Protein AF-A0A949QDS4-F1 (afdb_monomer_lite)

Radius of gyration: 14.27 Å; chains: 1; bounding box: 40×32×34 Å

Secondary structure (DSSP, 8-state):
---S--S----SSS---HHHHHHHHHHHHHHTT-EEEEEEE----TT--TT---SS--EEEEEEESS--

pLDDT: mean 79.59, std 17.5, range [36.0, 97.5]

Sequence (69 aa):
LAPCCGTLVPEENQKACCDGYSSLLQEVGAIAGLEIEKVEGYAKGYGYAVGVMTGGANHAWNVVNLDGR

Structure (mmCIF, N/CA/C/O backbone):
data_AF-A0A949QDS4-F1
#
_entry.id   AF-A0A949QDS4-F1
#
loop_
_atom_site.group_PDB
_atom_site.id
_atom_site.type_symbol
_atom_site.label_atom_id
_atom_site.label_alt_id
_atom_site.label_comp_id
_atom_site.label_asym_id
_atom_site.label_entity_id
_atom_site.label_seq_id
_atom_site.pdbx_PDB_ins_code
_atom_site.Cartn_x
_atom_site.Cartn_y
_atom_site.Cartn_z
_atom_site.occupancy
_atom_site.B_iso_or_equiv
_atom_site.auth_seq_id
_atom_site.auth_comp_id
_atom_site.auth_asym_id
_atom_site.auth_atom_id
_atom_site.pdbx_PDB_model_num
ATOM 1 N N . LEU A 1 1 ? 27.057 -0.263 -0.625 1.00 37.94 1 LEU A N 1
ATOM 2 C CA . LEU A 1 1 ? 25.628 -0.380 -0.986 1.00 37.94 1 LEU A CA 1
ATOM 3 C C . LEU A 1 1 ? 24.852 0.175 0.195 1.00 37.94 1 LEU A C 1
ATOM 5 O O . LEU A 1 1 ? 24.811 -0.482 1.225 1.00 37.94 1 LEU A O 1
ATOM 9 N N . ALA A 1 2 ? 24.412 1.432 0.121 1.00 36.00 2 ALA A N 1
ATOM 10 C CA . ALA A 1 2 ? 23.599 2.009 1.188 1.00 36.00 2 ALA A CA 1
ATOM 11 C C . ALA A 1 2 ? 22.260 1.252 1.231 1.00 36.00 2 ALA A C 1
ATOM 13 O O . ALA A 1 2 ? 21.726 0.976 0.152 1.00 36.00 2 ALA A O 1
ATOM 14 N N . PRO A 1 3 ? 21.727 0.891 2.413 1.00 46.03 3 PRO A N 1
ATOM 15 C CA . PRO A 1 3 ? 20.348 0.429 2.491 1.00 46.03 3 PRO A CA 1
ATOM 16 C C . PRO A 1 3 ? 19.483 1.534 1.886 1.00 46.03 3 PRO A C 1
ATOM 18 O O . PRO A 1 3 ? 19.749 2.715 2.126 1.00 46.03 3 PRO A O 1
ATOM 21 N N . CYS A 1 4 ? 18.526 1.171 1.033 1.00 48.25 4 CYS A N 1
ATOM 22 C CA . CYS A 1 4 ? 17.557 2.111 0.487 1.00 48.25 4 CYS A CA 1
ATOM 23 C C . CYS A 1 4 ? 16.805 2.739 1.661 1.00 48.25 4 CYS A C 1
ATOM 25 O O . CYS A 1 4 ? 15.851 2.150 2.131 1.00 48.25 4 CYS A O 1
ATOM 27 N N . CYS A 1 5 ? 17.331 3.868 2.145 1.00 46.72 5 CYS A N 1
ATOM 28 C CA . CYS A 1 5 ? 16.779 4.814 3.102 1.00 46.72 5 CYS A CA 1
ATOM 29 C C . CYS A 1 5 ? 15.898 4.167 4.180 1.00 46.72 5 CYS A C 1
ATOM 31 O O . CYS A 1 5 ? 14.733 3.879 3.928 1.00 46.72 5 CYS A O 1
ATOM 33 N N . GLY A 1 6 ? 16.469 3.949 5.370 1.00 45.28 6 GLY A N 1
ATOM 34 C CA . GLY A 1 6 ? 15.747 3.410 6.521 1.00 45.28 6 GLY A CA 1
ATOM 35 C C . GLY A 1 6 ? 14.436 4.140 6.807 1.00 45.28 6 GLY A C 1
ATOM 36 O O . GLY A 1 6 ? 14.214 5.236 6.310 1.00 45.28 6 GLY A O 1
ATOM 37 N N . THR A 1 7 ? 13.605 3.489 7.615 1.00 46.78 7 THR A N 1
ATOM 38 C CA . THR A 1 7 ? 12.294 3.851 8.174 1.00 46.78 7 THR A CA 1
ATOM 39 C C . THR A 1 7 ? 12.084 5.346 8.470 1.00 46.78 7 THR A C 1
ATOM 41 O O . THR A 1 7 ? 11.985 5.756 9.622 1.00 46.78 7 THR A O 1
ATOM 44 N N . LEU A 1 8 ? 12.039 6.188 7.441 1.00 50.66 8 LEU A N 1
ATOM 45 C CA . LEU A 1 8 ? 11.789 7.615 7.560 1.00 50.66 8 LEU A CA 1
ATOM 46 C C . LEU A 1 8 ? 10.374 7.868 7.058 1.00 50.66 8 LEU A C 1
ATOM 48 O O . LEU A 1 8 ? 10.094 7.900 5.857 1.00 50.66 8 LEU A O 1
ATOM 52 N N . VAL A 1 9 ? 9.485 8.030 8.031 1.00 55.19 9 VAL A N 1
ATOM 53 C CA . VAL A 1 9 ? 8.215 8.733 7.886 1.00 55.19 9 VAL A CA 1
ATOM 54 C C . VAL A 1 9 ? 8.509 10.067 7.174 1.00 55.19 9 VAL A C 1
ATOM 56 O O . VAL A 1 9 ? 9.531 10.684 7.484 1.00 55.19 9 VAL A O 1
ATOM 59 N N . PRO A 1 10 ? 7.709 10.522 6.190 1.00 56.91 10 PRO A N 1
ATOM 60 C CA . PRO A 1 10 ? 7.952 11.785 5.493 1.00 56.91 10 PRO A CA 1
ATOM 61 C C . PRO A 1 10 ? 7.697 12.987 6.415 1.00 56.91 10 PRO A C 1
ATOM 63 O O . PRO A 1 10 ? 6.716 13.711 6.264 1.00 56.91 10 PRO A O 1
ATOM 66 N N . GLU A 1 11 ? 8.591 13.215 7.366 1.00 56.72 11 GLU A N 1
ATOM 67 C CA . GLU A 1 11 ? 8.654 14.434 8.153 1.00 56.72 11 GLU A CA 1
ATOM 68 C C . GLU A 1 11 ? 9.513 15.475 7.424 1.00 56.72 11 GLU A C 1
ATOM 70 O O . GLU A 1 11 ? 10.385 15.149 6.625 1.00 56.72 11 GLU A O 1
ATOM 75 N N . GLU A 1 12 ? 9.162 16.743 7.621 1.00 57.22 12 GLU A N 1
ATOM 76 C CA . GLU A 1 12 ? 9.764 17.972 7.075 1.00 57.22 12 GLU A CA 1
ATOM 77 C C . GLU A 1 12 ? 9.564 18.298 5.576 1.00 57.22 12 GLU A C 1
ATOM 79 O O . GLU A 1 12 ? 9.213 19.435 5.269 1.00 57.22 12 GLU A O 1
ATOM 84 N N . ASN A 1 13 ? 9.696 17.351 4.635 1.00 70.38 13 ASN A N 1
ATOM 85 C CA . ASN A 1 13 ? 9.645 17.661 3.186 1.00 70.38 13 ASN A CA 1
ATOM 86 C C . ASN A 1 13 ? 8.486 17.011 2.403 1.00 70.38 13 ASN A C 1
ATOM 88 O O . ASN A 1 13 ? 8.413 17.184 1.184 1.00 70.38 13 ASN A O 1
ATOM 92 N N . GLN A 1 14 ? 7.600 16.258 3.074 1.00 77.38 14 GLN A N 1
ATOM 93 C CA . GLN A 1 14 ? 6.462 15.529 2.475 1.00 77.38 14 GLN A CA 1
ATOM 94 C C . GLN A 1 14 ? 6.845 14.613 1.293 1.00 77.38 14 GLN A C 1
ATOM 96 O O . GLN A 1 14 ? 6.023 14.317 0.423 1.00 77.38 14 GLN A O 1
ATOM 101 N N . LYS A 1 15 ? 8.103 14.165 1.244 1.00 82.56 15 LYS A N 1
ATOM 102 C CA . LYS A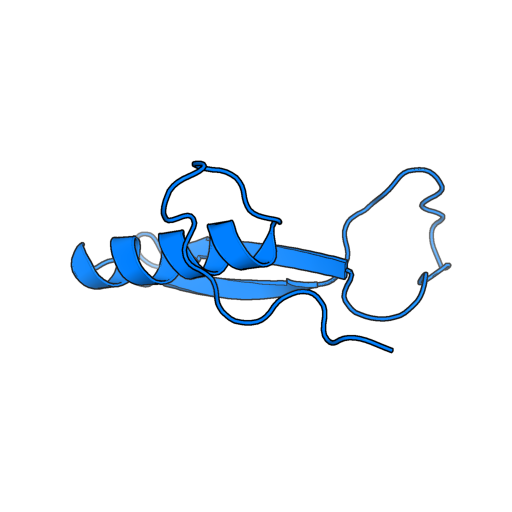 1 15 ? 8.671 13.369 0.153 1.00 82.56 15 LYS A CA 1
ATOM 103 C C . LYS A 1 15 ? 9.258 12.082 0.709 1.00 82.56 15 LYS A C 1
ATOM 105 O O . LYS A 1 15 ? 10.121 12.129 1.577 1.00 82.56 15 LYS A O 1
ATOM 110 N N . ALA A 1 16 ? 8.833 10.954 0.155 1.00 84.19 16 ALA A N 1
ATOM 111 C CA . ALA A 1 16 ? 9.392 9.639 0.439 1.00 84.19 16 ALA A CA 1
ATOM 112 C C . ALA A 1 16 ? 9.401 8.761 -0.825 1.00 84.19 16 ALA A C 1
ATOM 114 O O . ALA A 1 16 ? 8.771 9.084 -1.832 1.00 84.19 16 ALA A O 1
ATOM 115 N N . CYS A 1 17 ? 10.129 7.642 -0.785 1.00 87.94 17 CYS A N 1
ATOM 116 C CA . CYS A 1 17 ? 9.951 6.555 -1.756 1.00 87.94 17 CYS A CA 1
ATOM 117 C C . CYS A 1 17 ? 8.719 5.707 -1.391 1.00 87.94 17 CYS A C 1
ATOM 119 O O . CYS A 1 17 ? 8.121 5.895 -0.331 1.00 87.94 17 CYS A O 1
ATOM 121 N N . CYS A 1 18 ? 8.354 4.748 -2.251 1.00 89.50 18 CYS A N 1
ATOM 122 C CA . CYS A 1 18 ? 7.222 3.841 -2.009 1.00 89.50 18 CYS A CA 1
ATOM 123 C C . CYS A 1 18 ? 7.273 3.147 -0.637 1.00 89.50 18 CYS A C 1
ATOM 125 O O . CYS A 1 18 ? 6.239 3.034 0.014 1.00 89.50 18 CYS A O 1
ATOM 127 N N . ASP A 1 19 ? 8.462 2.774 -0.160 1.00 89.06 19 ASP A N 1
ATOM 128 C CA . ASP A 1 19 ? 8.642 2.168 1.161 1.00 89.06 19 ASP A CA 1
ATOM 129 C C . ASP A 1 19 ? 8.266 3.107 2.321 1.00 89.06 19 ASP A C 1
ATOM 131 O O . ASP A 1 19 ? 7.535 2.711 3.231 1.00 89.06 19 ASP A O 1
ATOM 135 N N . GLY A 1 20 ? 8.682 4.376 2.258 1.00 89.19 20 GLY A N 1
ATOM 136 C CA . GLY A 1 20 ? 8.372 5.362 3.297 1.00 89.19 20 GLY A CA 1
ATOM 137 C C . GLY A 1 20 ? 6.887 5.725 3.337 1.00 89.19 20 GLY A C 1
ATOM 138 O O . GLY A 1 20 ? 6.299 5.790 4.414 1.00 89.19 20 GLY A O 1
ATOM 139 N N . TYR A 1 21 ? 6.240 5.873 2.174 1.00 90.75 21 TYR A N 1
ATOM 140 C CA . TYR A 1 21 ? 4.786 6.070 2.127 1.00 90.75 21 TYR A CA 1
ATOM 141 C C . TYR A 1 21 ? 4.016 4.842 2.612 1.00 90.75 21 TYR A C 1
ATOM 143 O O . TYR A 1 21 ? 3.045 4.996 3.350 1.00 90.75 21 TYR A O 1
ATOM 151 N N . SER A 1 22 ? 4.455 3.637 2.239 1.00 93.56 22 SER A N 1
ATOM 152 C CA . SER A 1 22 ? 3.780 2.410 2.669 1.00 93.56 22 SER A CA 1
ATOM 153 C C . SER A 1 22 ? 3.924 2.181 4.173 1.00 93.56 22 SER A C 1
ATOM 155 O O . SER A 1 22 ? 2.988 1.723 4.822 1.00 93.56 22 SER A O 1
ATOM 157 N N . SER A 1 23 ? 5.072 2.544 4.750 1.00 93.38 23 SER A N 1
ATOM 158 C CA . SER A 1 23 ? 5.291 2.474 6.198 1.00 93.38 23 SER A CA 1
ATOM 159 C C . SER A 1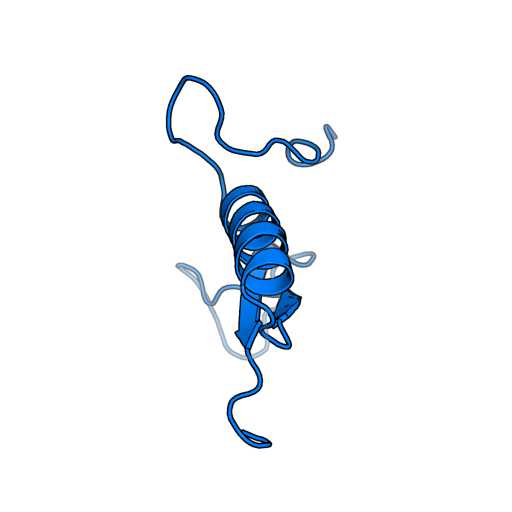 23 ? 4.425 3.501 6.941 1.00 93.38 23 SER A C 1
ATOM 161 O O . SER A 1 23 ? 3.709 3.131 7.866 1.00 93.38 23 SER A O 1
ATOM 163 N N . LEU A 1 24 ? 4.383 4.758 6.473 1.00 92.88 24 LEU A N 1
ATOM 164 C CA . LEU A 1 24 ? 3.504 5.789 7.043 1.00 92.88 24 LEU A CA 1
ATOM 165 C C . LEU A 1 24 ? 2.031 5.356 7.029 1.00 92.88 24 LEU A C 1
ATOM 167 O O . LEU A 1 24 ? 1.333 5.488 8.031 1.00 92.88 24 LEU A O 1
ATOM 171 N N . LEU A 1 25 ? 1.537 4.867 5.889 1.00 94.25 25 LEU A N 1
ATOM 172 C CA . LEU A 1 25 ? 0.135 4.471 5.770 1.00 94.25 25 LEU A CA 1
ATOM 173 C C . LEU A 1 25 ? -0.201 3.270 6.647 1.00 94.25 25 LEU A C 1
ATOM 175 O O . LEU A 1 25 ? -1.300 3.232 7.193 1.00 94.25 25 LEU A O 1
ATOM 179 N N . GLN A 1 26 ? 0.732 2.331 6.824 1.00 96.25 26 GLN A N 1
ATOM 180 C CA . GLN A 1 26 ? 0.552 1.225 7.758 1.00 96.25 26 GLN A CA 1
ATOM 181 C C . GLN A 1 26 ? 0.344 1.736 9.189 1.00 96.25 26 GLN A C 1
ATOM 183 O O . GLN A 1 26 ? -0.597 1.308 9.852 1.00 96.25 26 GLN A O 1
ATOM 188 N N . GLU A 1 27 ? 1.165 2.684 9.648 1.00 95.50 27 GLU A N 1
ATOM 189 C CA . GLU A 1 27 ? 1.032 3.270 10.987 1.00 95.50 27 GLU A CA 1
ATOM 190 C C . GLU A 1 27 ? -0.288 4.035 11.150 1.00 95.50 27 GLU A C 1
ATOM 192 O O . GLU A 1 27 ? -1.028 3.810 12.108 1.00 95.50 27 GLU A O 1
ATOM 197 N N . VAL A 1 28 ? -0.628 4.897 10.186 1.00 95.31 28 VAL A N 1
ATOM 198 C CA . VAL A 1 28 ? -1.878 5.674 10.214 1.00 95.31 28 VAL A CA 1
ATOM 199 C C . VAL A 1 28 ? -3.102 4.758 10.180 1.00 95.31 28 VAL A C 1
ATOM 201 O O . VAL A 1 28 ? -4.045 4.962 10.944 1.00 95.31 28 VAL A O 1
ATOM 204 N N . GLY A 1 29 ? -3.097 3.737 9.322 1.00 95.62 29 GLY A N 1
ATOM 205 C CA . GLY A 1 29 ? -4.189 2.774 9.219 1.00 95.62 29 GLY A CA 1
ATOM 206 C C . GLY A 1 29 ? -4.343 1.937 10.488 1.00 95.62 29 GLY A C 1
ATOM 207 O O . GLY A 1 29 ? -5.464 1.772 10.963 1.00 95.62 29 GLY A O 1
ATOM 208 N N . ALA A 1 30 ? -3.236 1.500 11.096 1.00 95.50 30 ALA A N 1
ATOM 209 C CA . ALA A 1 30 ? -3.262 0.786 12.370 1.00 95.50 30 ALA A CA 1
ATOM 210 C C . ALA A 1 30 ? -3.863 1.647 13.497 1.00 95.50 30 ALA A C 1
ATOM 212 O O . ALA A 1 30 ? -4.702 1.165 14.257 1.00 95.50 30 ALA A O 1
ATOM 213 N N . ILE A 1 31 ? -3.509 2.937 13.569 1.00 97.19 31 ILE A N 1
ATOM 214 C CA . ILE A 1 31 ? -4.105 3.892 14.523 1.00 97.19 31 ILE A CA 1
ATOM 215 C C . ILE A 1 31 ? -5.607 4.076 14.264 1.00 97.19 31 ILE A C 1
ATOM 217 O O . ILE A 1 31 ? -6.387 4.207 15.207 1.00 97.19 31 ILE A O 1
ATOM 221 N N . ALA A 1 32 ? -6.027 4.051 12.999 1.00 96.75 32 ALA A N 1
ATOM 222 C CA . ALA A 1 32 ? -7.432 4.124 12.605 1.00 96.75 32 ALA A CA 1
ATOM 223 C C . ALA A 1 32 ? -8.217 2.814 12.840 1.00 96.75 32 ALA A C 1
ATOM 225 O O . ALA A 1 32 ? -9.420 2.780 12.585 1.00 96.75 32 ALA A O 1
ATOM 226 N N . GLY A 1 33 ? -7.567 1.749 13.326 1.00 96.50 33 GLY A N 1
ATOM 227 C CA . GLY A 1 33 ? -8.189 0.444 13.558 1.00 96.50 33 GLY A CA 1
ATOM 228 C C . GLY A 1 33 ? -8.378 -0.394 12.291 1.00 96.50 33 GLY A C 1
ATOM 229 O O . GLY A 1 33 ? -9.196 -1.310 12.290 1.00 96.50 33 GLY A O 1
ATOM 230 N N . LEU A 1 34 ? -7.652 -0.081 11.215 1.00 96.62 34 LEU A N 1
ATOM 231 C CA . LEU A 1 34 ? -7.648 -0.877 9.992 1.00 96.62 34 LEU A CA 1
ATOM 232 C C . LEU A 1 34 ? -6.706 -2.073 10.131 1.00 96.62 34 LEU A C 1
ATOM 234 O O . LEU A 1 34 ? -5.594 -1.957 10.647 1.00 96.62 34 LEU A O 1
ATOM 238 N N . GLU A 1 35 ? -7.126 -3.210 9.586 1.00 97.19 35 GLU A N 1
ATOM 239 C CA . GLU A 1 35 ? -6.237 -4.336 9.326 1.00 97.19 35 GLU A CA 1
ATOM 240 C C . GLU A 1 35 ? -5.440 -4.027 8.051 1.00 97.19 35 GLU A C 1
ATOM 242 O O . GLU A 1 35 ? -5.942 -4.149 6.933 1.00 97.19 35 GLU A O 1
ATOM 247 N N . ILE A 1 36 ? -4.214 -3.534 8.233 1.00 97.50 36 ILE A N 1
ATOM 248 C CA . ILE A 1 36 ? -3.338 -3.062 7.159 1.00 97.50 36 ILE A CA 1
ATOM 249 C C . ILE A 1 36 ? -1.931 -3.649 7.294 1.00 97.50 36 ILE A C 1
ATOM 251 O O . ILE A 1 36 ? -1.339 -3.663 8.375 1.00 97.50 36 ILE A O 1
ATOM 255 N N . GLU A 1 37 ? -1.356 -4.081 6.176 1.00 96.25 37 GLU A N 1
ATOM 256 C CA . GLU A 1 37 ? -0.002 -4.631 6.105 1.00 96.25 37 GLU A CA 1
ATOM 257 C C . GLU A 1 37 ? 0.793 -3.980 4.969 1.00 96.25 37 GLU A C 1
ATOM 259 O O . GLU A 1 37 ? 0.250 -3.694 3.901 1.00 96.25 37 GLU A O 1
ATOM 264 N N . LYS A 1 38 ? 2.088 -3.724 5.189 1.00 95.25 38 LYS A N 1
ATOM 265 C CA . LYS A 1 38 ? 3.024 -3.333 4.128 1.00 95.25 38 LYS A CA 1
ATOM 266 C C . LYS A 1 38 ? 3.574 -4.581 3.439 1.00 95.25 38 LYS A C 1
ATOM 268 O O . LYS A 1 38 ? 4.140 -5.449 4.092 1.00 95.25 38 LYS A O 1
ATOM 273 N N . VAL A 1 39 ? 3.492 -4.614 2.114 1.00 94.19 39 VAL A N 1
ATOM 274 C CA . VAL A 1 39 ? 4.027 -5.680 1.266 1.00 94.19 39 VAL A CA 1
ATOM 275 C C . VAL A 1 39 ? 5.160 -5.130 0.409 1.00 94.19 39 VAL A C 1
ATOM 277 O O . VAL A 1 39 ? 4.993 -4.126 -0.282 1.00 94.19 39 VAL A O 1
ATOM 280 N N . GLU A 1 40 ? 6.302 -5.813 0.431 1.00 90.81 40 GLU A N 1
ATOM 281 C CA . GLU A 1 40 ? 7.427 -5.565 -0.471 1.00 90.81 40 GLU A CA 1
ATOM 282 C C . GLU A 1 40 ? 7.344 -6.492 -1.690 1.00 90.81 40 GLU A C 1
ATOM 284 O O . GLU A 1 40 ? 7.029 -7.679 -1.582 1.00 90.81 40 GLU A O 1
ATOM 289 N N . GLY A 1 41 ? 7.648 -5.969 -2.874 1.00 87.56 41 GLY A N 1
ATOM 290 C CA . GLY A 1 41 ? 7.592 -6.743 -4.103 1.00 87.56 41 GLY A CA 1
ATOM 291 C C . GLY A 1 41 ? 8.208 -6.038 -5.302 1.00 87.56 41 GLY A C 1
ATOM 292 O O . GLY A 1 41 ? 9.136 -5.238 -5.186 1.00 87.56 41 GLY A O 1
ATOM 293 N N . TYR A 1 42 ? 7.706 -6.380 -6.484 1.00 85.50 42 TYR A N 1
ATOM 294 C CA . TYR A 1 42 ? 8.301 -5.982 -7.755 1.00 85.50 42 TYR A CA 1
ATOM 295 C C . TYR A 1 42 ? 7.357 -5.069 -8.532 1.00 85.50 42 TYR A C 1
ATOM 297 O O . TYR A 1 42 ? 6.274 -5.486 -8.947 1.00 85.50 42 TYR A O 1
ATOM 305 N N . ALA A 1 43 ? 7.781 -3.832 -8.785 1.00 80.25 43 ALA A N 1
ATOM 306 C CA . ALA A 1 43 ? 7.088 -2.959 -9.718 1.00 80.25 43 ALA A CA 1
ATOM 307 C C . ALA A 1 43 ? 7.303 -3.442 -11.157 1.00 80.25 43 ALA A C 1
ATOM 309 O O . ALA A 1 43 ? 8.429 -3.713 -11.587 1.00 80.25 43 ALA A O 1
ATOM 310 N N . LYS A 1 44 ? 6.222 -3.458 -11.944 1.00 75.25 44 LYS A N 1
ATOM 311 C CA . LYS A 1 44 ? 6.312 -3.527 -13.406 1.00 75.25 44 LYS A CA 1
ATOM 312 C C . LYS A 1 44 ? 6.803 -2.170 -13.908 1.00 75.25 44 LYS A C 1
ATOM 314 O O . L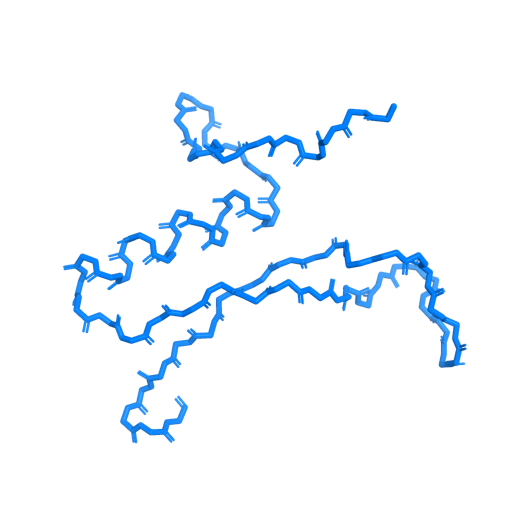YS A 1 44 ? 6.017 -1.255 -14.133 1.00 75.25 44 LYS A O 1
ATOM 319 N N . GLY A 1 45 ? 8.122 -2.026 -13.975 1.00 69.69 45 GLY A N 1
ATOM 320 C CA . GLY A 1 45 ? 8.787 -0.809 -14.426 1.00 69.69 45 GLY A CA 1
ATOM 321 C C . GLY A 1 45 ? 8.929 -0.718 -15.945 1.00 69.69 45 GLY A C 1
ATOM 322 O O . GLY A 1 45 ? 8.561 -1.624 -16.698 1.00 69.69 45 GLY A O 1
ATOM 323 N N . TYR A 1 46 ? 9.522 0.388 -16.391 1.00 58.41 46 TYR A N 1
ATOM 324 C CA . TYR A 1 46 ?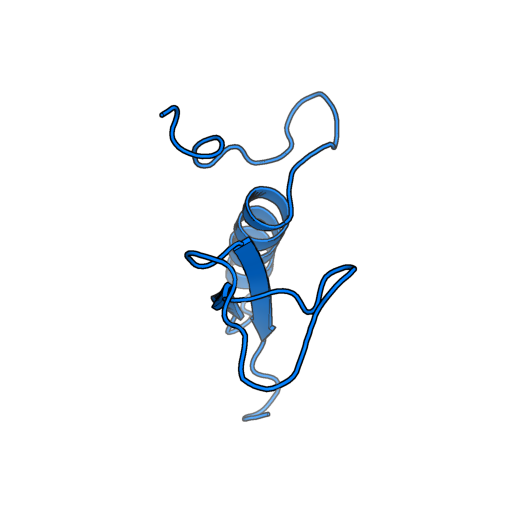 9.944 0.563 -17.778 1.00 58.41 46 TYR A CA 1
ATOM 325 C C . TYR A 1 46 ? 10.949 -0.539 -18.151 1.00 58.41 46 TYR A C 1
ATOM 327 O O . TYR A 1 46 ? 11.942 -0.728 -17.453 1.00 58.41 46 TYR A O 1
ATOM 335 N N . GLY A 1 47 ? 10.682 -1.289 -19.224 1.00 66.56 47 GLY A N 1
ATOM 336 C CA . GLY A 1 47 ? 11.503 -2.443 -19.616 1.00 66.56 47 GLY A CA 1
ATOM 337 C C . GLY A 1 47 ? 11.117 -3.777 -18.963 1.00 66.56 47 GLY A C 1
ATOM 338 O O . GLY A 1 47 ? 11.848 -4.752 -19.121 1.00 66.56 47 GLY A O 1
ATOM 339 N N . TYR A 1 48 ? 9.976 -3.855 -18.264 1.00 73.31 48 TYR A N 1
ATOM 340 C CA . TYR A 1 48 ? 9.413 -5.137 -17.836 1.00 73.31 48 TYR A CA 1
ATOM 341 C C . TYR A 1 48 ? 9.202 -6.070 -19.040 1.00 73.31 48 TYR A C 1
ATOM 343 O O . TYR A 1 48 ? 8.497 -5.728 -19.991 1.00 73.31 48 TYR A O 1
ATOM 351 N N . ALA A 1 49 ? 9.775 -7.270 -18.963 1.00 73.81 49 ALA A N 1
ATOM 352 C CA . ALA A 1 49 ? 9.546 -8.358 -19.901 1.00 73.81 49 ALA A CA 1
ATOM 353 C C . ALA A 1 49 ? 9.133 -9.610 -19.124 1.00 73.81 49 ALA A C 1
ATOM 355 O O . ALA A 1 49 ? 9.693 -9.924 -18.071 1.00 73.81 49 ALA A O 1
ATOM 356 N N . VAL A 1 50 ? 8.144 -10.335 -19.645 1.00 78.25 50 VAL A N 1
ATOM 357 C CA . VAL A 1 50 ? 7.693 -11.595 -19.045 1.00 78.25 50 VAL A CA 1
ATOM 358 C C . VAL A 1 50 ? 8.879 -12.563 -18.971 1.00 78.25 50 VAL A C 1
ATOM 360 O O . VAL A 1 50 ? 9.548 -12.803 -19.971 1.00 78.25 50 VAL A O 1
ATOM 363 N N . GLY A 1 51 ? 9.147 -13.098 -17.778 1.00 75.19 51 GLY A N 1
ATOM 364 C CA . GLY A 1 51 ? 10.270 -14.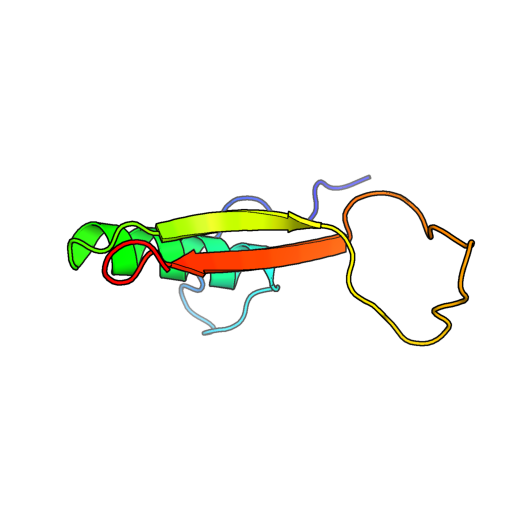008 -17.521 1.00 75.19 51 GLY A CA 1
ATOM 365 C C . GLY A 1 51 ? 11.589 -13.329 -17.130 1.00 75.19 51 GLY A C 1
ATOM 366 O O . GLY A 1 51 ? 12.526 -14.026 -16.753 1.00 75.19 51 GLY A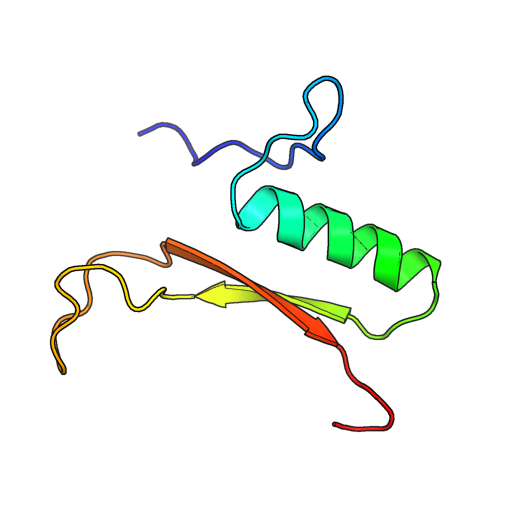 O 1
ATOM 367 N N . VAL A 1 52 ? 11.669 -11.994 -17.154 1.00 68.38 52 VAL A N 1
ATOM 368 C CA . VAL A 1 52 ? 12.855 -11.243 -16.719 1.00 68.38 52 VAL A CA 1
ATOM 369 C C . VAL A 1 52 ? 12.576 -10.599 -15.362 1.00 68.38 52 VAL A C 1
ATOM 371 O O . VAL A 1 52 ? 11.874 -9.594 -15.270 1.00 68.38 52 VAL A O 1
ATOM 374 N N . MET A 1 53 ? 13.137 -11.178 -14.299 1.00 65.12 53 MET A N 1
ATOM 375 C CA . MET A 1 53 ? 13.125 -10.575 -12.962 1.00 65.12 53 MET A CA 1
ATOM 376 C C . MET A 1 53 ? 14.369 -9.699 -12.808 1.00 65.12 53 MET A C 1
ATOM 378 O O . MET A 1 53 ? 15.496 -10.195 -12.780 1.00 65.12 53 MET A O 1
ATOM 382 N N . THR A 1 54 ? 14.183 -8.384 -12.737 1.00 63.72 54 THR A N 1
ATOM 383 C CA . THR A 1 54 ? 15.285 -7.431 -12.571 1.00 63.72 54 THR A CA 1
ATOM 384 C C . THR A 1 54 ? 15.589 -7.233 -11.083 1.00 63.72 54 THR A C 1
ATOM 386 O O . THR A 1 54 ? 15.061 -6.317 -10.459 1.00 63.72 54 THR A O 1
ATOM 389 N N . GLY A 1 55 ? 16.444 -8.082 -10.506 1.00 69.69 55 GLY A N 1
ATOM 390 C CA . GLY A 1 55 ? 16.990 -7.883 -9.155 1.00 69.69 55 GLY A CA 1
ATOM 391 C C . GLY A 1 55 ? 16.065 -8.284 -7.995 1.00 69.69 55 GLY A C 1
ATOM 392 O O . GLY A 1 55 ? 15.247 -9.191 -8.126 1.00 69.69 55 GLY A O 1
ATOM 393 N N . GLY A 1 56 ? 16.264 -7.656 -6.829 1.00 73.06 56 GLY A N 1
ATOM 394 C CA . GLY A 1 56 ? 15.448 -7.847 -5.619 1.00 73.06 56 GLY A CA 1
ATOM 395 C C . GLY A 1 56 ? 14.158 -7.019 -5.628 1.00 73.06 56 GLY A C 1
ATOM 396 O O . GLY A 1 56 ? 13.909 -6.281 -6.583 1.00 73.06 56 GLY A O 1
ATOM 397 N N . ALA A 1 57 ? 13.342 -7.145 -4.574 1.00 78.25 57 ALA A N 1
ATOM 398 C CA . ALA A 1 57 ? 12.144 -6.323 -4.402 1.00 78.25 57 ALA A CA 1
ATOM 399 C C . ALA A 1 57 ? 12.507 -4.831 -4.524 1.00 78.25 57 ALA A C 1
ATOM 401 O O . ALA A 1 57 ? 13.467 -4.359 -3.915 1.00 78.25 57 ALA A O 1
ATOM 402 N N . ASN A 1 58 ? 11.777 -4.109 -5.371 1.00 83.19 58 ASN A N 1
ATOM 403 C CA . ASN A 1 58 ? 12.061 -2.719 -5.740 1.00 83.19 58 ASN A CA 1
ATOM 404 C C . ASN A 1 58 ? 10.849 -1.795 -5.549 1.00 83.19 58 ASN A C 1
ATOM 406 O O . ASN A 1 58 ? 10.888 -0.631 -5.951 1.00 83.19 58 ASN A O 1
ATOM 410 N N . HIS A 1 59 ? 9.768 -2.316 -4.971 1.00 90.06 59 HIS A N 1
ATOM 411 C CA . HIS A 1 59 ? 8.549 -1.578 -4.699 1.00 90.06 59 HIS A CA 1
ATOM 412 C C . HIS A 1 59 ? 7.888 -2.059 -3.410 1.00 90.06 59 HIS A C 1
ATOM 414 O O . HIS A 1 59 ? 8.079 -3.204 -3.010 1.00 90.06 59 HIS A O 1
ATOM 420 N N . ALA A 1 60 ? 7.085 -1.196 -2.797 1.00 92.31 60 ALA A N 1
ATOM 421 C CA . ALA A 1 60 ? 6.276 -1.520 -1.634 1.00 92.31 60 ALA A CA 1
ATOM 422 C C . ALA A 1 60 ? 4.896 -0.862 -1.751 1.00 92.31 60 ALA A C 1
ATOM 424 O O . ALA A 1 60 ? 4.781 0.225 -2.327 1.00 92.31 60 ALA A O 1
ATOM 425 N N . TRP A 1 61 ? 3.871 -1.530 -1.225 1.00 94.44 61 TRP A N 1
ATOM 426 C CA . TRP A 1 61 ? 2.493 -1.038 -1.147 1.00 94.44 61 TRP A CA 1
ATOM 427 C C . TRP A 1 61 ? 1.804 -1.565 0.114 1.00 94.44 61 TRP A C 1
ATOM 429 O O . TRP A 1 61 ? 2.306 -2.478 0.766 1.00 94.44 61 TRP A O 1
ATOM 439 N N . ASN A 1 62 ? 0.640 -1.012 0.456 1.00 96.31 62 ASN A N 1
ATOM 440 C CA . ASN A 1 62 ? -0.189 -1.543 1.534 1.00 96.31 62 ASN A CA 1
ATOM 441 C C . ASN A 1 62 ? -1.298 -2.445 1.001 1.00 96.31 62 ASN A C 1
ATOM 443 O O . ASN A 1 62 ? -1.894 -2.167 -0.041 1.00 96.31 62 ASN A O 1
ATOM 447 N N . VAL A 1 63 ? -1.608 -3.489 1.758 1.00 96.44 63 VAL A N 1
ATOM 448 C CA . VAL A 1 63 ? -2.836 -4.270 1.631 1.00 96.44 63 VAL A CA 1
ATOM 449 C C . VAL A 1 63 ? -3.699 -3.939 2.837 1.00 96.44 63 VAL A C 1
ATOM 451 O O . VAL A 1 63 ? -3.201 -3.918 3.959 1.00 96.44 63 VAL A O 1
ATOM 454 N N . VAL A 1 64 ? -4.970 -3.638 2.596 1.00 96.44 64 VAL A N 1
ATOM 455 C CA . VAL A 1 64 ? -5.953 -3.337 3.638 1.00 96.44 64 VAL A CA 1
ATOM 456 C C . VAL A 1 64 ? -7.055 -4.369 3.520 1.00 96.44 64 VAL A C 1
ATOM 458 O O . VAL A 1 64 ? -7.611 -4.515 2.435 1.00 96.44 64 VAL A O 1
ATOM 461 N N . ASN A 1 65 ? -7.364 -5.056 4.613 1.00 95.88 65 ASN A N 1
ATOM 462 C CA . ASN A 1 65 ? -8.486 -5.975 4.675 1.00 95.88 65 ASN A CA 1
ATOM 463 C C . ASN A 1 65 ? -9.760 -5.189 5.008 1.00 95.88 65 ASN A C 1
ATOM 465 O O . ASN A 1 65 ? -9.866 -4.550 6.059 1.00 95.88 65 ASN A O 1
ATOM 469 N N . LEU A 1 66 ? -10.724 -5.233 4.091 1.00 93.06 66 LEU A N 1
ATOM 470 C CA . LEU A 1 66 ? -12.044 -4.642 4.266 1.00 93.06 66 LEU A CA 1
ATOM 471 C C . LEU A 1 66 ? -13.088 -5.759 4.283 1.00 93.06 66 LEU A C 1
ATOM 473 O O . LEU A 1 66 ? -13.485 -6.269 3.235 1.00 93.06 66 LEU A O 1
ATOM 477 N N . ASP A 1 67 ? -13.535 -6.143 5.479 1.00 92.94 67 ASP A N 1
ATOM 478 C CA . ASP A 1 67 ? -14.547 -7.191 5.683 1.00 92.94 67 ASP A CA 1
ATOM 479 C C . ASP A 1 67 ? -14.190 -8.540 5.013 1.00 92.94 67 ASP A C 1
ATOM 481 O O . ASP A 1 67 ? -15.044 -9.242 4.462 1.00 92.94 67 ASP A O 1
ATOM 485 N N . GLY A 1 68 ? -12.909 -8.912 5.054 1.00 89.44 68 GLY A N 1
ATOM 486 C CA . GLY A 1 68 ? -12.362 -10.146 4.484 1.00 89.44 68 GLY A CA 1
ATOM 487 C C . GLY A 1 68 ? -11.963 -10.051 3.008 1.00 89.44 68 GLY A C 1
ATOM 488 O O . GLY A 1 68 ? -11.938 -11.088 2.338 1.00 89.44 68 GLY A O 1
ATOM 489 N N . ARG A 1 69 ? -11.715 -8.847 2.478 1.00 74.19 69 ARG A N 1
ATOM 490 C CA . ARG A 1 69 ? -11.397 -8.593 1.061 1.00 74.19 69 ARG A CA 1
ATOM 491 C C . ARG A 1 69 ? -10.207 -7.673 0.869 1.00 74.19 69 ARG A C 1
ATOM 493 O O . ARG A 1 69 ? -10.022 -6.787 1.729 1.00 74.19 69 ARG A O 1
#

Foldseek 3Di:
DDDQDPQDQPPPPVDDAQVNVQSNVQVVCVVVVWPKDKDFADDCDDPDDVPDDDDDGDHIHMDTQDPND